Protein AF-A0A402CWJ5-F1 (afdb_monomer_lite)

Foldseek 3Di:
DLVLLLQLQQLLVVLCVVFVCCLPPQLLVLLQVLCQCCALQVPPPDDRDQDSPTPDSVSSVSNSVSSVSSSVVLNVVCVVVVQDHNVSSLVVVVVSQVPRAHPVGRGSCSRHNRNVPVVVVVVCVVVVVVVVVVVVLVVVVVVLVVVVVVCVVVVPDPVSVVVSVVVVVVSVD

Sequence (173 aa):
MKAAILKLVGTLDAIALDHPEVWDSAVREQIYLALERGYADADETYVLPKHFAMFSRKADARVREAVCAFIQTALAAAEAAGLEGSAARCRALDEAGEGVVSRRGLRFVDCVGCLRTTEVRRQGAEEGERSAQERSLRDAAVAVDQVRLLATRRRLGQRAFDLLDELDGLLQS

Organism: NCBI:txid2219043

Radius of gyration: 26.25 Å; chains: 1; bounding box: 54×62×56 Å

Structure (mmCIF, N/CA/C/O backbone):
data_AF-A0A402CWJ5-F1
#
_entry.id   AF-A0A402CWJ5-F1
#
loop_
_atom_site.group_PDB
_atom_site.id
_atom_site.type_symbol
_atom_site.label_atom_id
_atom_site.label_alt_id
_atom_site.label_comp_id
_atom_site.label_asym_id
_atom_site.label_entity_id
_atom_site.label_seq_id
_atom_site.pdbx_PDB_ins_code
_atom_site.Cartn_x
_atom_site.Cartn_y
_atom_site.Cartn_z
_atom_site.occupancy
_atom_site.B_iso_or_equiv
_atom_site.auth_seq_id
_atom_site.auth_comp_id
_atom_site.auth_asym_id
_atom_site.auth_atom_id
_atom_site.pdbx_PDB_model_num
ATOM 1 N N . MET A 1 1 ? -0.650 -12.022 6.211 1.00 91.88 1 MET A N 1
ATOM 2 C CA . MET A 1 1 ? 0.026 -10.724 5.985 1.00 91.88 1 MET A CA 1
ATOM 3 C C . MET A 1 1 ? 1.479 -10.856 5.510 1.00 91.88 1 MET A C 1
ATOM 5 O O . MET A 1 1 ? 1.743 -10.545 4.358 1.00 91.88 1 MET A O 1
ATOM 9 N N . LYS A 1 2 ? 2.418 -11.382 6.317 1.00 93.12 2 LYS A N 1
ATOM 10 C CA . LYS A 1 2 ? 3.864 -11.442 5.984 1.00 93.12 2 LYS A CA 1
ATOM 11 C C . LYS A 1 2 ? 4.203 -12.014 4.595 1.00 93.12 2 LYS A C 1
ATOM 13 O O . LYS A 1 2 ? 5.036 -11.461 3.887 1.00 93.12 2 LYS A O 1
ATOM 18 N N . ALA A 1 3 ? 3.530 -13.087 4.172 1.00 93.25 3 ALA A N 1
ATOM 19 C CA . ALA A 1 3 ? 3.727 -13.673 2.842 1.00 93.25 3 ALA A CA 1
ATOM 20 C C . ALA A 1 3 ? 3.308 -12.730 1.693 1.00 93.25 3 ALA A C 1
ATOM 22 O O . ALA A 1 3 ? 3.980 -12.685 0.665 1.00 93.25 3 ALA A O 1
ATOM 23 N N . ALA A 1 4 ? 2.235 -11.952 1.876 1.00 95.00 4 ALA A N 1
ATOM 24 C CA . ALA A 1 4 ? 1.792 -10.956 0.900 1.00 95.00 4 ALA A CA 1
ATOM 25 C C . ALA A 1 4 ? 2.822 -9.827 0.773 1.00 95.00 4 ALA A C 1
ATOM 27 O O . ALA A 1 4 ? 3.190 -9.459 -0.340 1.00 95.00 4 ALA A O 1
ATOM 28 N N . ILE A 1 5 ? 3.358 -9.356 1.905 1.00 95.19 5 ILE A N 1
ATOM 29 C CA . ILE A 1 5 ? 4.432 -8.356 1.938 1.00 95.19 5 ILE A CA 1
ATOM 30 C C . ILE A 1 5 ? 5.675 -8.886 1.220 1.00 95.19 5 ILE A C 1
ATOM 32 O O . ILE A 1 5 ? 6.204 -8.224 0.334 1.00 95.19 5 ILE A O 1
ATOM 36 N N . LEU A 1 6 ? 6.113 -10.108 1.541 1.00 95.25 6 LEU A N 1
ATOM 37 C CA . LEU A 1 6 ? 7.272 -10.721 0.891 1.00 95.25 6 LEU A CA 1
ATOM 38 C C . LEU A 1 6 ? 7.086 -10.818 -0.631 1.00 95.25 6 LEU A C 1
ATOM 40 O O . LEU A 1 6 ? 8.023 -10.552 -1.384 1.00 95.25 6 LEU A O 1
ATOM 44 N N . LYS A 1 7 ? 5.875 -11.160 -1.090 1.00 96.19 7 LYS A N 1
ATOM 45 C CA . LYS A 1 7 ? 5.540 -11.199 -2.517 1.00 96.19 7 LYS A CA 1
ATOM 46 C C . LYS A 1 7 ? 5.593 -9.808 -3.151 1.00 96.19 7 LYS A C 1
ATOM 48 O O . LYS A 1 7 ? 6.165 -9.683 -4.232 1.00 96.19 7 LYS A O 1
ATOM 53 N N . LEU A 1 8 ? 5.045 -8.780 -2.498 1.00 96.69 8 LEU A N 1
ATOM 54 C CA . LEU A 1 8 ? 5.109 -7.396 -2.979 1.00 96.69 8 LEU A CA 1
ATOM 55 C C . LEU A 1 8 ? 6.563 -6.938 -3.123 1.00 96.69 8 LEU A C 1
ATOM 57 O O . LEU A 1 8 ? 6.982 -6.582 -4.221 1.00 96.69 8 LEU A O 1
ATOM 61 N N . VAL A 1 9 ? 7.344 -7.018 -2.043 1.00 95.75 9 VAL A N 1
ATOM 62 C CA . VAL A 1 9 ? 8.746 -6.571 -2.022 1.00 95.75 9 VAL A CA 1
ATOM 63 C C . VAL A 1 9 ? 9.571 -7.347 -3.050 1.00 95.75 9 VAL A C 1
ATOM 65 O O . VAL A 1 9 ? 10.316 -6.747 -3.816 1.00 95.75 9 VAL A O 1
ATOM 68 N N . GLY A 1 10 ? 9.394 -8.669 -3.142 1.00 96.12 10 GLY A N 1
ATOM 69 C CA . GLY A 1 10 ? 10.069 -9.484 -4.155 1.00 96.12 10 GLY A CA 1
ATOM 70 C C . GLY A 1 10 ? 9.681 -9.124 -5.594 1.00 96.12 10 GLY A C 1
ATOM 71 O O . GLY A 1 10 ? 10.523 -9.187 -6.486 1.00 96.12 10 GLY A O 1
ATOM 72 N N . THR A 1 11 ? 8.432 -8.716 -5.829 1.00 96.88 11 THR A N 1
ATOM 73 C CA . THR A 1 11 ? 7.967 -8.296 -7.161 1.00 96.88 11 THR A CA 1
ATOM 74 C C . THR A 1 11 ? 8.532 -6.929 -7.539 1.00 96.88 11 THR A C 1
ATOM 76 O O . THR A 1 11 ? 9.009 -6.766 -8.659 1.00 96.88 11 THR A O 1
ATOM 79 N N . LEU A 1 12 ? 8.541 -5.965 -6.613 1.00 96.38 12 LEU A N 1
ATOM 80 C CA . LEU A 1 12 ? 9.137 -4.646 -6.844 1.00 96.38 12 LEU A CA 1
ATOM 81 C C . LEU A 1 12 ? 10.657 -4.747 -7.062 1.00 96.38 12 LEU A C 1
ATOM 83 O O . LEU A 1 12 ? 11.191 -4.139 -7.984 1.00 96.38 12 LEU A O 1
ATOM 87 N N . ASP A 1 13 ? 11.341 -5.601 -6.298 1.00 94.94 13 ASP A N 1
ATOM 88 C CA . ASP A 1 13 ? 12.767 -5.909 -6.479 1.00 94.94 13 ASP A CA 1
ATOM 89 C C . ASP A 1 13 ? 13.078 -6.545 -7.847 1.00 94.94 13 ASP A C 1
ATOM 91 O O . ASP A 1 13 ? 14.107 -6.268 -8.468 1.00 94.94 13 ASP A O 1
ATOM 95 N N . ALA A 1 14 ? 12.161 -7.361 -8.372 1.00 95.88 14 ALA A N 1
ATOM 96 C CA . ALA A 1 14 ? 12.269 -7.892 -9.728 1.00 95.88 14 ALA A CA 1
ATOM 97 C C . ALA A 1 14 ? 11.986 -6.829 -10.804 1.00 95.88 14 ALA A C 1
ATOM 99 O O . ALA A 1 14 ? 12.598 -6.865 -11.867 1.00 95.88 14 ALA A O 1
ATOM 100 N N . ILE A 1 15 ? 11.080 -5.877 -10.554 1.00 96.00 15 ILE A N 1
ATOM 101 C CA . ILE A 1 15 ? 10.840 -4.735 -11.454 1.00 96.00 15 ILE A CA 1
ATOM 102 C C . ILE A 1 15 ? 12.090 -3.852 -11.533 1.00 96.00 15 ILE A C 1
ATOM 104 O O . ILE A 1 15 ? 12.476 -3.456 -12.631 1.00 96.00 15 ILE A O 1
ATOM 108 N N . ALA A 1 16 ? 12.771 -3.639 -10.405 1.00 95.38 16 ALA A N 1
ATOM 109 C CA . ALA A 1 16 ? 13.982 -2.827 -10.313 1.00 95.38 16 ALA A CA 1
ATOM 110 C C . ALA A 1 16 ? 15.166 -3.328 -11.156 1.00 95.38 16 ALA A C 1
ATOM 112 O O . ALA A 1 16 ? 16.102 -2.569 -11.391 1.00 95.38 16 ALA A O 1
ATOM 113 N N . LEU A 1 17 ? 15.152 -4.592 -11.605 1.00 95.50 17 LEU A N 1
ATOM 114 C CA . LEU A 1 17 ? 16.162 -5.116 -12.533 1.00 95.50 17 LEU A CA 1
ATOM 115 C C . LEU A 1 17 ? 16.146 -4.384 -13.875 1.00 95.50 17 LEU A C 1
ATOM 117 O O . LEU A 1 17 ? 17.205 -4.097 -14.424 1.00 95.50 17 LEU A O 1
ATOM 121 N N . ASP A 1 18 ? 14.947 -4.089 -14.374 1.00 97.31 18 ASP A N 1
ATOM 122 C CA . ASP A 1 18 ? 14.747 -3.435 -15.668 1.00 97.31 18 ASP A CA 1
ATOM 123 C C . ASP A 1 18 ? 14.412 -1.944 -15.507 1.00 97.31 18 ASP A C 1
ATOM 125 O O . ASP A 1 18 ? 14.593 -1.163 -16.439 1.00 97.31 18 ASP A O 1
ATOM 129 N N .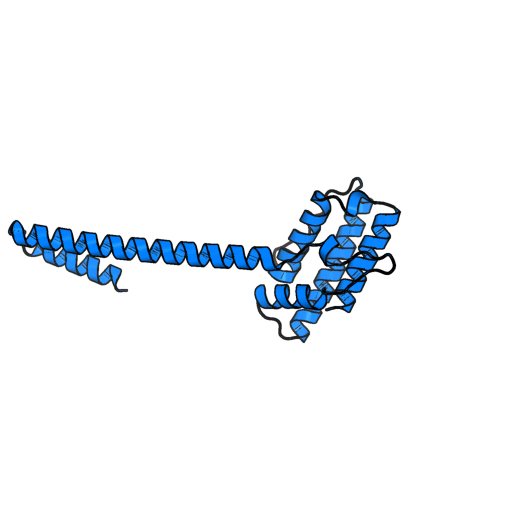 HIS A 1 19 ? 13.884 -1.568 -14.338 1.00 96.62 19 HIS A N 1
ATOM 130 C CA . HIS A 1 19 ? 13.301 -0.260 -14.046 1.00 96.62 19 HIS A CA 1
ATOM 131 C C . HIS A 1 19 ? 13.741 0.244 -12.658 1.00 96.62 19 HIS A C 1
ATOM 133 O O . HIS A 1 19 ? 12.951 0.193 -11.707 1.00 96.62 19 HIS A O 1
ATOM 139 N N . PRO A 1 20 ? 15.005 0.679 -12.493 1.00 94.75 20 PRO A N 1
ATOM 140 C CA . PRO A 1 20 ? 15.536 1.120 -11.201 1.00 94.75 20 PRO A CA 1
ATOM 141 C C . PRO A 1 20 ? 14.815 2.351 -10.633 1.00 94.75 20 PRO A C 1
ATOM 143 O O . PRO A 1 20 ? 14.828 2.542 -9.417 1.00 94.75 20 PRO A O 1
ATOM 146 N N . GLU A 1 21 ? 14.136 3.135 -11.478 1.00 94.38 21 GLU A N 1
ATOM 147 C CA . GLU A 1 21 ? 13.314 4.284 -11.083 1.00 94.38 21 GLU A CA 1
ATOM 148 C C . GLU A 1 21 ? 12.150 3.905 -10.156 1.00 94.38 21 GLU A C 1
ATOM 150 O O . GLU A 1 21 ? 11.565 4.773 -9.520 1.00 94.38 21 GLU A O 1
ATOM 155 N N . VAL A 1 22 ? 11.836 2.611 -9.997 1.00 94.88 22 VAL A N 1
ATOM 156 C CA . VAL A 1 22 ? 10.836 2.140 -9.022 1.00 94.88 22 VAL A CA 1
ATOM 157 C C . VAL A 1 22 ? 11.160 2.563 -7.578 1.00 94.88 22 VAL A C 1
ATOM 159 O O . VAL A 1 22 ? 10.274 2.594 -6.724 1.00 94.88 22 VAL A O 1
ATOM 162 N N . TRP A 1 23 ? 12.421 2.917 -7.304 1.00 92.62 23 TRP A N 1
ATOM 163 C CA . TRP A 1 23 ? 12.880 3.425 -6.009 1.00 92.62 23 TRP A CA 1
ATOM 164 C C . TRP A 1 23 ? 12.912 4.945 -5.894 1.00 92.62 23 TRP A C 1
ATOM 166 O O . TRP A 1 23 ? 13.260 5.457 -4.823 1.00 92.62 23 TRP A O 1
ATOM 176 N N . ASP A 1 24 ? 12.536 5.662 -6.948 1.00 94.00 24 ASP A N 1
ATOM 177 C CA . ASP A 1 24 ? 12.419 7.110 -6.899 1.00 94.00 24 ASP A CA 1
ATOM 178 C C . ASP A 1 24 ? 11.354 7.508 -5.875 1.00 94.00 24 ASP A C 1
ATOM 180 O O . ASP A 1 24 ? 10.346 6.825 -5.666 1.00 94.00 24 ASP A O 1
ATOM 184 N N . SER A 1 25 ? 11.576 8.645 -5.215 1.00 92.19 25 SER A N 1
ATOM 185 C CA . SER A 1 25 ? 10.684 9.136 -4.162 1.00 92.19 25 SER A CA 1
ATOM 186 C C . SER A 1 25 ? 9.241 9.273 -4.643 1.00 92.19 25 SER A C 1
ATOM 188 O O . SER A 1 25 ? 8.335 8.867 -3.922 1.00 92.19 25 SER A O 1
ATOM 190 N N . ALA A 1 26 ? 9.044 9.766 -5.869 1.00 94.31 26 ALA A N 1
ATOM 191 C CA . ALA A 1 26 ? 7.725 9.923 -6.472 1.00 94.31 26 ALA A CA 1
ATOM 192 C C . ALA A 1 26 ? 7.001 8.578 -6.644 1.00 94.31 26 ALA A C 1
ATOM 194 O O . ALA A 1 26 ? 5.811 8.483 -6.352 1.00 94.31 26 ALA A O 1
ATOM 195 N N . VAL A 1 27 ? 7.710 7.523 -7.061 1.00 94.69 27 VAL A N 1
ATOM 196 C CA . VAL A 1 27 ? 7.115 6.189 -7.218 1.00 94.69 27 VAL A CA 1
ATOM 197 C C . VAL A 1 27 ? 6.734 5.610 -5.862 1.00 94.69 27 VAL A C 1
ATOM 199 O O . VAL A 1 27 ? 5.608 5.143 -5.678 1.00 94.69 27 VAL A O 1
ATOM 202 N N . ARG A 1 28 ? 7.643 5.686 -4.883 1.00 94.19 28 ARG A N 1
ATOM 203 C CA . ARG A 1 28 ? 7.378 5.199 -3.521 1.00 94.19 28 ARG A CA 1
ATOM 204 C C . ARG A 1 28 ? 6.205 5.918 -2.864 1.00 94.19 28 ARG A C 1
ATOM 206 O O . ARG A 1 28 ? 5.403 5.271 -2.199 1.00 94.19 28 ARG A O 1
ATOM 213 N N . GLU A 1 29 ? 6.070 7.224 -3.080 1.00 92.00 29 GLU A N 1
ATOM 214 C CA . GLU A 1 29 ? 4.930 8.007 -2.598 1.00 92.00 29 GLU A CA 1
ATOM 215 C C . GLU A 1 29 ? 3.609 7.532 -3.222 1.00 92.00 29 GLU A C 1
ATOM 217 O O . GLU A 1 29 ? 2.623 7.350 -2.512 1.00 92.00 29 GLU A O 1
ATOM 222 N N . GLN A 1 30 ? 3.585 7.234 -4.526 1.00 95.25 30 GLN A N 1
ATOM 223 C CA . GLN A 1 30 ? 2.388 6.676 -5.168 1.00 95.25 30 GLN A CA 1
ATOM 224 C C . GLN A 1 30 ? 2.041 5.273 -4.648 1.00 95.25 30 GLN A C 1
ATOM 226 O O . GLN A 1 30 ? 0.865 4.967 -4.447 1.00 95.25 30 GLN A O 1
ATOM 231 N N . ILE A 1 31 ? 3.041 4.421 -4.388 1.00 95.44 31 ILE A N 1
ATOM 232 C CA . ILE A 1 31 ? 2.828 3.107 -3.756 1.00 95.44 31 ILE A CA 1
ATOM 233 C C . ILE A 1 31 ? 2.267 3.291 -2.341 1.00 95.44 31 ILE A C 1
ATOM 235 O O . ILE A 1 31 ? 1.275 2.648 -2.004 1.00 95.44 31 ILE A O 1
ATOM 239 N N . TYR A 1 32 ? 2.844 4.193 -1.544 1.00 93.56 32 TYR A N 1
ATOM 240 C CA . TYR A 1 32 ? 2.357 4.522 -0.204 1.00 93.56 32 TYR A CA 1
ATOM 241 C C . TYR A 1 32 ? 0.884 4.938 -0.222 1.00 93.56 32 TYR A C 1
ATOM 243 O O . TYR A 1 32 ? 0.073 4.313 0.456 1.00 93.56 32 TYR A O 1
ATOM 251 N N . LEU A 1 33 ? 0.517 5.915 -1.057 1.00 92.81 33 LEU A N 1
ATOM 252 C CA . LEU A 1 33 ? -0.863 6.400 -1.168 1.00 92.81 33 LEU A CA 1
ATOM 253 C C . LEU A 1 33 ? -1.830 5.299 -1.616 1.00 92.81 33 LEU A C 1
ATOM 255 O O . LEU A 1 33 ? -2.970 5.243 -1.155 1.00 92.81 33 LEU A O 1
ATOM 259 N N . ALA A 1 34 ? -1.383 4.405 -2.500 1.00 95.44 34 ALA A N 1
ATOM 260 C CA . ALA A 1 34 ? -2.186 3.268 -2.925 1.00 95.44 34 ALA A CA 1
ATOM 261 C C . ALA A 1 34 ? -2.420 2.259 -1.792 1.00 95.44 34 ALA A C 1
ATOM 263 O O . ALA A 1 34 ? -3.530 1.737 -1.678 1.00 95.44 34 ALA A O 1
ATOM 264 N N . LEU A 1 35 ? -1.419 1.996 -0.944 1.00 95.00 35 LEU A N 1
ATOM 265 C CA . LEU A 1 35 ? -1.592 1.133 0.227 1.00 95.00 35 LEU A CA 1
ATOM 266 C C . LEU A 1 35 ? -2.440 1.799 1.311 1.00 95.00 35 LEU A C 1
ATOM 268 O O . LEU A 1 35 ? -3.287 1.134 1.905 1.00 95.00 35 LEU A O 1
ATOM 272 N N . GLU A 1 36 ? -2.246 3.095 1.547 1.00 93.31 36 GLU A N 1
ATOM 273 C CA . GLU A 1 36 ? -3.041 3.855 2.507 1.00 93.31 36 GLU A CA 1
ATOM 274 C C . GLU A 1 36 ? -4.520 3.824 2.110 1.00 93.31 36 GLU A C 1
ATOM 276 O O . GLU A 1 36 ? -5.352 3.320 2.855 1.00 93.31 36 GLU A O 1
ATOM 281 N N . ARG A 1 37 ? -4.865 4.257 0.895 1.00 94.25 37 ARG A N 1
ATOM 282 C CA . ARG A 1 37 ? -6.273 4.332 0.481 1.00 94.25 37 ARG A CA 1
ATOM 283 C C . ARG A 1 37 ? -6.890 2.968 0.196 1.00 94.25 37 ARG A C 1
ATOM 285 O O . ARG A 1 37 ? -8.019 2.701 0.596 1.00 94.25 37 ARG A O 1
ATOM 292 N N . GLY A 1 38 ? -6.153 2.102 -0.497 1.00 95.00 38 GLY A N 1
ATOM 293 C CA . GLY A 1 38 ? -6.673 0.823 -0.971 1.00 95.00 38 GLY A CA 1
ATOM 294 C C . GLY A 1 38 ? -6.684 -0.285 0.077 1.00 95.00 38 GLY A C 1
ATOM 295 O O . GLY A 1 38 ? -7.488 -1.203 -0.041 1.00 95.00 38 GLY A O 1
ATOM 296 N N . TYR A 1 39 ? -5.819 -0.226 1.094 1.00 95.44 39 TYR A N 1
ATOM 297 C CA . TYR A 1 39 ? -5.751 -1.250 2.139 1.00 95.44 39 TYR A CA 1
ATOM 298 C C . TYR A 1 39 ? -6.003 -0.689 3.541 1.00 95.44 39 TYR A C 1
ATOM 300 O O . TYR A 1 39 ? -6.845 -1.236 4.252 1.00 95.44 39 TYR A O 1
ATOM 308 N N . ALA A 1 40 ? -5.303 0.372 3.957 1.00 93.19 40 ALA A N 1
ATOM 309 C CA . ALA A 1 40 ? -5.469 0.894 5.311 1.00 93.19 40 ALA A CA 1
ATOM 310 C C . ALA A 1 40 ? -6.867 1.484 5.499 1.00 93.19 40 ALA A C 1
ATOM 312 O O . ALA A 1 40 ? -7.644 0.956 6.284 1.00 93.19 40 ALA A O 1
ATOM 313 N N . ASP A 1 41 ? -7.257 2.474 4.706 1.00 93.06 41 ASP A N 1
ATOM 314 C CA . ASP A 1 41 ? -8.600 3.052 4.765 1.00 93.06 41 ASP A CA 1
ATOM 315 C C . ASP A 1 41 ? -9.650 2.095 4.172 1.00 93.06 41 ASP A C 1
ATOM 317 O O . ASP A 1 41 ? -10.794 2.100 4.621 1.00 93.06 41 ASP A O 1
ATOM 321 N N . ALA A 1 42 ? -9.237 1.197 3.266 1.00 92.44 42 ALA A N 1
ATOM 322 C CA . ALA A 1 42 ? -10.115 0.279 2.532 1.00 92.44 42 ALA A CA 1
ATOM 323 C C . ALA A 1 42 ? -11.284 1.024 1.855 1.00 92.44 42 ALA A C 1
ATOM 325 O O . ALA A 1 42 ? -12.433 0.592 1.900 1.00 92.44 42 ALA A O 1
ATOM 326 N N . ASP A 1 43 ? -10.972 2.170 1.244 1.00 92.00 43 ASP A N 1
ATOM 327 C CA . ASP A 1 43 ? -11.928 3.018 0.534 1.00 92.00 43 ASP A CA 1
ATOM 328 C C . ASP A 1 43 ? -12.471 2.272 -0.697 1.00 92.00 43 ASP A C 1
ATOM 330 O O . ASP A 1 43 ? -11.780 2.128 -1.705 1.00 92.00 43 ASP A O 1
ATOM 334 N N . GLU A 1 44 ? -13.719 1.801 -0.625 1.00 89.44 44 GLU A N 1
ATOM 335 C CA . GLU A 1 44 ? -14.381 1.051 -1.706 1.00 89.44 44 GLU A CA 1
ATOM 336 C C . GLU A 1 44 ? -14.525 1.865 -3.002 1.00 89.44 44 GLU A C 1
ATOM 338 O O . GLU A 1 44 ? -14.679 1.301 -4.088 1.00 89.44 44 GLU A O 1
ATOM 343 N N . THR A 1 45 ? -14.454 3.197 -2.909 1.00 94.06 45 THR A N 1
ATOM 344 C CA . THR A 1 45 ? -14.517 4.099 -4.065 1.00 94.06 45 THR A CA 1
ATOM 345 C C . THR A 1 45 ? -13.141 4.378 -4.667 1.00 94.06 45 THR A C 1
ATOM 347 O O . THR A 1 45 ? -13.038 4.954 -5.757 1.00 94.06 45 THR A O 1
ATOM 350 N N . TYR A 1 46 ? -12.066 3.967 -3.988 1.00 93.94 46 TYR A N 1
ATOM 351 C CA . TYR A 1 46 ? -10.709 4.203 -4.443 1.00 93.94 46 TYR A CA 1
ATOM 352 C C . TYR A 1 46 ? -10.354 3.318 -5.637 1.00 93.94 46 TYR A C 1
ATOM 354 O O . TYR A 1 46 ? -10.376 2.089 -5.593 1.00 93.94 46 TYR A O 1
ATOM 362 N N . VAL A 1 47 ? -9.929 3.971 -6.716 1.00 95.00 47 VAL A N 1
ATOM 363 C CA . VAL A 1 47 ? -9.397 3.310 -7.906 1.00 95.00 47 VAL A CA 1
ATOM 364 C C . VAL A 1 47 ? -7.893 3.534 -7.958 1.00 95.00 47 VAL A C 1
ATOM 366 O O . VAL A 1 47 ? -7.435 4.677 -7.999 1.00 95.00 47 VAL A O 1
ATOM 369 N N . LEU A 1 48 ? -7.120 2.443 -8.022 1.00 94.62 48 LEU A N 1
ATOM 370 C CA . LEU A 1 48 ? -5.664 2.530 -8.163 1.00 94.62 48 LEU A CA 1
ATOM 371 C C . LEU A 1 48 ? -5.280 3.370 -9.392 1.00 94.62 48 LEU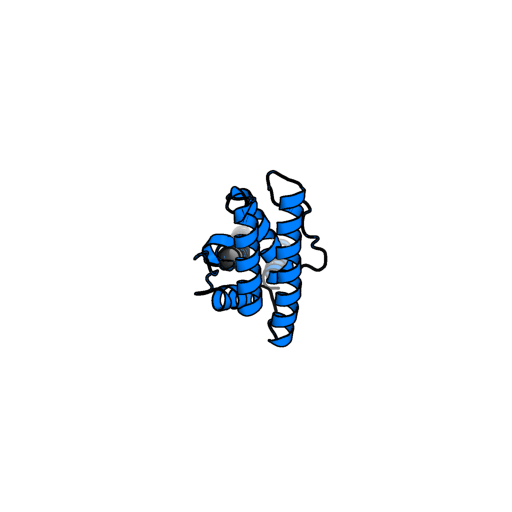 A C 1
ATOM 373 O O . LEU A 1 48 ? -5.795 3.108 -10.494 1.00 94.62 48 LEU A O 1
ATOM 377 N N . PRO A 1 49 ? -4.328 4.309 -9.249 1.00 92.69 49 PRO A N 1
ATOM 378 C CA . PRO A 1 49 ? -3.903 5.160 -10.344 1.00 92.69 49 PRO A CA 1
ATOM 379 C C . PRO A 1 49 ? -3.291 4.326 -11.470 1.00 92.69 49 PRO A C 1
ATOM 381 O O . PRO A 1 49 ? -2.703 3.264 -11.261 1.00 92.69 49 PRO A O 1
ATOM 384 N N . LYS A 1 50 ? -3.433 4.818 -12.703 1.00 93.94 50 LYS A N 1
ATOM 385 C CA . LYS A 1 50 ? -2.775 4.221 -13.878 1.00 93.94 50 LYS A CA 1
ATOM 386 C C . LYS A 1 50 ? -1.285 4.560 -13.948 1.00 93.94 50 LYS A C 1
ATOM 388 O O . LYS A 1 50 ? -0.561 3.872 -14.658 1.00 93.94 50 LYS A O 1
ATOM 393 N N . HIS A 1 51 ? -0.870 5.608 -13.240 1.00 95.00 51 HIS A N 1
ATOM 394 C CA . HIS A 1 51 ? 0.480 6.150 -13.246 1.00 95.00 51 HIS A CA 1
ATOM 395 C C . HIS A 1 51 ? 1.043 6.151 -11.830 1.00 95.00 51 HIS A C 1
ATOM 397 O O . HIS A 1 51 ? 0.434 6.712 -10.926 1.00 95.00 51 HIS A O 1
ATOM 403 N N . PHE A 1 52 ? 2.209 5.540 -11.676 1.00 96.50 52 PHE A N 1
ATOM 404 C CA . PHE A 1 52 ? 3.009 5.481 -10.459 1.00 96.50 52 PHE A CA 1
ATOM 405 C C . PHE A 1 52 ? 4.301 6.289 -10.624 1.00 96.50 52 PHE A C 1
ATOM 407 O O . PHE A 1 52 ? 5.260 6.039 -9.918 1.00 96.50 52 PHE A O 1
ATOM 414 N N . ALA A 1 53 ? 4.335 7.252 -11.554 1.00 95.88 53 ALA A N 1
ATOM 415 C CA . ALA A 1 53 ? 5.514 8.058 -11.887 1.00 95.88 53 ALA A CA 1
ATOM 416 C C . ALA A 1 53 ? 6.708 7.261 -12.456 1.00 95.88 53 ALA A C 1
ATOM 418 O O . ALA A 1 53 ? 7.836 7.748 -12.435 1.00 95.88 53 ALA A O 1
ATOM 419 N N . MET A 1 54 ? 6.471 6.070 -13.017 1.00 97.12 54 MET A N 1
ATOM 420 C CA . MET A 1 54 ? 7.512 5.326 -13.728 1.00 97.12 54 MET A CA 1
ATOM 421 C C . MET A 1 54 ? 7.841 5.981 -15.078 1.00 97.12 54 MET A C 1
ATOM 423 O O . MET A 1 54 ? 6.986 6.603 -15.713 1.00 97.12 54 MET A O 1
ATOM 427 N N . PHE A 1 55 ? 9.053 5.763 -15.597 1.00 96.88 55 PHE A N 1
ATOM 428 C CA . PHE A 1 55 ? 9.472 6.330 -16.890 1.00 96.88 55 PHE A CA 1
ATOM 429 C C . PHE A 1 55 ? 8.788 5.687 -18.101 1.00 96.88 55 PHE A C 1
ATOM 431 O O . PHE A 1 55 ? 8.877 6.196 -19.219 1.00 96.88 55 PHE A O 1
ATOM 438 N N . SER A 1 56 ? 8.086 4.566 -17.910 1.00 96.56 56 SER A N 1
ATOM 439 C CA . SER A 1 56 ? 7.340 3.912 -18.979 1.00 96.56 56 SER A CA 1
ATOM 440 C C . SER A 1 56 ? 5.984 3.392 -18.516 1.00 96.56 56 SER A C 1
ATOM 442 O O . SER A 1 56 ? 5.825 2.884 -17.407 1.00 96.56 56 SER A O 1
ATOM 444 N N . ARG A 1 57 ? 5.011 3.403 -19.437 1.00 96.94 57 ARG A N 1
ATOM 445 C CA . ARG A 1 57 ? 3.669 2.838 -19.208 1.00 96.94 57 ARG A CA 1
ATOM 446 C C . ARG A 1 57 ? 3.703 1.348 -18.856 1.00 96.94 57 ARG A C 1
ATOM 448 O O . ARG A 1 57 ? 2.853 0.867 -18.117 1.00 96.94 57 ARG A O 1
ATOM 455 N N . LYS A 1 58 ? 4.673 0.607 -19.404 1.00 97.06 58 LYS A N 1
ATOM 456 C CA . LYS A 1 58 ? 4.862 -0.818 -19.104 1.00 97.06 58 LYS A CA 1
ATOM 457 C C . LYS A 1 58 ? 5.306 -1.011 -17.654 1.00 97.06 58 LYS A C 1
ATOM 459 O O . LYS A 1 58 ? 4.798 -1.904 -16.984 1.00 97.06 58 LYS A O 1
ATOM 464 N N . ALA A 1 59 ? 6.228 -0.180 -17.177 1.00 97.06 59 ALA A N 1
ATOM 465 C CA . ALA A 1 59 ? 6.689 -0.219 -15.798 1.00 97.06 59 ALA A CA 1
ATOM 466 C C . ALA A 1 59 ? 5.581 0.205 -14.820 1.00 97.06 59 ALA A C 1
ATOM 468 O O . ALA A 1 59 ? 5.334 -0.516 -13.856 1.00 97.06 59 ALA A O 1
ATOM 469 N N . ASP A 1 60 ? 4.833 1.273 -15.131 1.00 98.19 60 ASP A N 1
ATOM 470 C CA . ASP A 1 60 ? 3.632 1.681 -14.381 1.00 98.19 60 ASP A CA 1
ATOM 471 C C . ASP A 1 60 ? 2.643 0.517 -14.226 1.00 98.19 60 ASP A C 1
ATOM 473 O O . ASP A 1 60 ? 2.170 0.228 -13.128 1.00 98.19 60 ASP A O 1
ATOM 477 N N . ALA A 1 61 ? 2.352 -0.192 -15.323 1.00 97.94 61 ALA A N 1
ATOM 478 C CA . ALA A 1 61 ? 1.436 -1.327 -15.303 1.00 97.94 61 ALA A CA 1
ATOM 479 C C . ALA A 1 61 ? 1.934 -2.465 -14.395 1.00 97.94 61 ALA A C 1
ATOM 481 O O . ALA A 1 61 ? 1.134 -3.018 -13.642 1.00 97.94 61 ALA A O 1
ATOM 482 N N . ARG A 1 62 ? 3.240 -2.775 -14.420 1.00 98.25 62 ARG A N 1
ATOM 483 C CA . ARG A 1 62 ? 3.851 -3.801 -13.552 1.00 98.25 62 ARG A CA 1
ATOM 484 C C . ARG A 1 62 ? 3.761 -3.419 -12.073 1.00 98.25 62 ARG A C 1
ATOM 486 O O . ARG A 1 62 ? 3.406 -4.261 -11.252 1.00 98.25 62 ARG A O 1
ATOM 493 N N . VAL A 1 63 ? 4.056 -2.161 -11.731 1.00 97.75 63 VAL A N 1
ATOM 494 C CA . VAL A 1 63 ? 3.939 -1.660 -10.349 1.00 97.75 63 VAL A CA 1
ATOM 495 C C . VAL A 1 63 ? 2.482 -1.708 -9.896 1.00 97.75 63 VAL A C 1
ATOM 497 O O . VAL A 1 63 ? 2.180 -2.279 -8.850 1.00 97.75 63 VAL A O 1
ATOM 500 N N . ARG A 1 64 ? 1.559 -1.197 -10.717 1.00 98.06 64 ARG A N 1
ATOM 501 C CA . ARG A 1 64 ? 0.120 -1.217 -10.435 1.00 98.06 64 ARG A CA 1
ATOM 502 C C . ARG A 1 64 ? -0.405 -2.632 -10.201 1.00 98.06 64 ARG A C 1
ATOM 504 O O . ARG A 1 64 ? -1.187 -2.840 -9.279 1.00 98.06 64 ARG A O 1
ATOM 511 N N . GLU A 1 65 ? -0.005 -3.595 -11.027 1.00 98.31 65 GLU A N 1
ATOM 512 C CA . GLU A 1 65 ? -0.392 -5.001 -10.873 1.00 98.31 65 GLU A CA 1
ATOM 513 C C . GLU A 1 65 ? 0.116 -5.582 -9.548 1.00 98.31 65 GLU A C 1
ATOM 515 O O . GLU A 1 65 ? -0.661 -6.192 -8.810 1.00 98.31 65 GLU A O 1
ATOM 520 N N . ALA A 1 66 ? 1.384 -5.330 -9.204 1.00 97.81 66 ALA A N 1
ATOM 521 C CA . ALA A 1 66 ? 1.974 -5.783 -7.947 1.00 97.81 66 ALA A CA 1
ATOM 522 C C . ALA A 1 66 ? 1.241 -5.204 -6.724 1.00 97.81 66 ALA A C 1
ATOM 524 O O . ALA A 1 66 ? 0.899 -5.944 -5.798 1.00 97.81 66 ALA A O 1
ATOM 525 N N . VAL A 1 67 ? 0.957 -3.898 -6.742 1.00 97.69 67 VAL A N 1
ATOM 526 C CA . VAL A 1 67 ? 0.236 -3.196 -5.671 1.00 97.69 67 VAL A CA 1
ATOM 527 C C . VAL A 1 67 ? -1.211 -3.689 -5.565 1.00 97.69 67 VAL A C 1
ATOM 529 O O . VAL A 1 67 ? -1.677 -3.978 -4.466 1.00 97.69 67 VAL A O 1
ATOM 532 N N . CYS A 1 68 ? -1.910 -3.867 -6.688 1.00 97.69 68 CYS A N 1
ATOM 533 C CA . CYS A 1 68 ? -3.283 -4.381 -6.712 1.00 97.69 68 CYS A CA 1
ATOM 534 C C . CYS A 1 68 ? -3.376 -5.794 -6.116 1.00 97.69 68 CYS A C 1
ATOM 536 O O . CYS A 1 68 ? -4.180 -6.046 -5.217 1.00 97.69 68 CYS A O 1
ATOM 538 N N . ALA A 1 69 ? -2.506 -6.704 -6.567 1.00 97.62 69 ALA A N 1
ATOM 539 C CA . ALA A 1 69 ? -2.469 -8.076 -6.071 1.00 97.62 69 ALA A CA 1
ATOM 540 C C . ALA A 1 69 ? -2.144 -8.133 -4.570 1.00 97.62 69 ALA A C 1
ATOM 542 O O . ALA A 1 69 ? -2.695 -8.962 -3.837 1.00 97.62 69 ALA A O 1
ATOM 543 N N . PHE A 1 70 ? -1.258 -7.245 -4.107 1.00 97.44 70 PHE A N 1
ATOM 544 C CA . PHE A 1 70 ? -0.971 -7.094 -2.690 1.00 97.44 70 PHE A CA 1
ATOM 545 C C . PHE A 1 70 ? -2.213 -6.652 -1.910 1.00 97.44 70 PHE A C 1
ATOM 547 O O . PHE A 1 70 ? -2.581 -7.350 -0.970 1.00 97.44 70 PHE A O 1
ATOM 554 N N . ILE A 1 71 ? -2.874 -5.560 -2.314 1.00 96.88 71 ILE A N 1
ATOM 555 C CA . ILE A 1 71 ? -4.050 -5.009 -1.619 1.00 96.88 71 ILE A CA 1
ATOM 556 C C . ILE A 1 71 ? -5.144 -6.069 -1.476 1.00 96.88 71 ILE A C 1
ATOM 558 O O . ILE A 1 71 ? -5.625 -6.296 -0.371 1.00 96.88 71 ILE A O 1
ATOM 562 N N . GLN A 1 72 ? -5.472 -6.791 -2.551 1.00 96.31 72 GLN A N 1
ATOM 563 C CA . GLN A 1 72 ? -6.482 -7.856 -2.512 1.00 96.31 72 GLN A CA 1
ATOM 564 C C . GLN A 1 72 ? -6.122 -8.962 -1.510 1.00 96.31 72 GLN A C 1
ATOM 566 O O . GLN A 1 72 ? -6.949 -9.380 -0.701 1.00 96.31 72 GLN A O 1
ATOM 571 N N . THR A 1 73 ? -4.866 -9.417 -1.529 1.00 97.06 73 THR A N 1
ATOM 572 C CA . THR A 1 73 ? -4.391 -10.464 -0.611 1.00 97.06 73 THR A CA 1
ATOM 573 C C . THR A 1 73 ? -4.344 -9.963 0.837 1.00 97.06 73 THR A C 1
ATOM 575 O O . THR A 1 73 ? -4.631 -10.713 1.770 1.00 97.06 73 THR A O 1
ATOM 578 N N . ALA A 1 74 ? -3.952 -8.705 1.036 1.00 95.88 74 ALA A N 1
ATOM 579 C CA . ALA A 1 74 ? -3.827 -8.081 2.343 1.00 95.88 74 ALA A CA 1
ATOM 580 C C . ALA A 1 74 ? -5.199 -7.831 2.978 1.00 95.88 74 ALA A C 1
ATOM 582 O O . ALA A 1 74 ? -5.361 -8.145 4.154 1.00 95.88 74 ALA A O 1
ATOM 583 N N . LEU A 1 75 ? -6.187 -7.362 2.208 1.00 95.94 75 LEU A N 1
ATOM 584 C CA . LEU A 1 75 ? -7.571 -7.195 2.662 1.00 95.94 75 LEU A CA 1
ATOM 585 C C . LEU A 1 75 ? -8.185 -8.530 3.089 1.00 95.94 75 LEU A C 1
ATOM 587 O O . LEU A 1 75 ? -8.671 -8.631 4.209 1.00 95.94 75 LEU A O 1
ATOM 591 N N . ALA A 1 76 ? -8.057 -9.581 2.272 1.00 95.94 76 ALA A N 1
ATOM 592 C CA . ALA A 1 76 ? -8.542 -10.913 2.643 1.00 95.94 76 ALA A CA 1
ATOM 593 C C . ALA A 1 76 ? -7.865 -11.443 3.923 1.00 95.94 76 ALA A C 1
ATOM 595 O O . ALA A 1 76 ? -8.501 -12.062 4.774 1.00 95.94 76 ALA A O 1
ATOM 596 N N . ALA A 1 77 ? -6.563 -11.183 4.093 1.00 95.75 77 ALA A N 1
ATOM 597 C CA . ALA A 1 77 ? -5.847 -11.556 5.309 1.00 95.75 77 ALA A CA 1
ATOM 598 C C . ALA A 1 77 ? -6.270 -10.726 6.534 1.00 95.75 77 ALA A C 1
ATOM 600 O O . ALA A 1 77 ? -6.228 -11.246 7.646 1.00 95.75 77 ALA A O 1
ATOM 601 N N . ALA A 1 78 ? -6.629 -9.456 6.341 1.00 95.06 78 ALA A N 1
ATOM 602 C CA . ALA A 1 78 ? -7.117 -8.577 7.396 1.00 95.06 78 ALA A CA 1
ATOM 603 C C . ALA A 1 78 ? -8.522 -8.985 7.853 1.00 95.06 78 ALA A C 1
ATOM 605 O O . ALA A 1 78 ? -8.753 -9.097 9.054 1.00 95.06 78 ALA A O 1
ATOM 606 N N . GLU A 1 79 ? -9.412 -9.296 6.911 1.00 95.81 79 GLU A N 1
ATOM 607 C CA . GLU A 1 79 ? -10.752 -9.823 7.181 1.00 95.81 79 GLU A CA 1
ATOM 608 C C . GLU A 1 79 ? -10.682 -11.144 7.958 1.00 95.81 79 GLU A C 1
ATOM 610 O O . GLU A 1 79 ? -11.277 -11.270 9.025 1.00 95.81 79 GLU A O 1
ATOM 615 N N . ALA A 1 80 ? -9.863 -12.098 7.498 1.00 96.00 80 ALA A N 1
ATOM 616 C CA . ALA A 1 80 ? -9.671 -13.377 8.185 1.00 96.00 80 ALA A CA 1
ATOM 617 C C . ALA A 1 80 ? -9.093 -13.236 9.607 1.00 96.00 80 ALA A C 1
ATOM 619 O O . ALA A 1 80 ? -9.258 -14.133 10.432 1.00 96.00 80 ALA A O 1
ATOM 620 N N . ALA A 1 81 ? -8.398 -12.132 9.890 1.00 94.81 81 ALA A N 1
ATOM 621 C CA . ALA A 1 81 ? -7.840 -11.814 11.200 1.00 94.81 81 ALA A CA 1
ATOM 622 C C . ALA A 1 81 ? -8.746 -10.897 12.047 1.00 94.81 81 ALA A C 1
ATOM 624 O O . ALA A 1 81 ? -8.356 -10.545 13.159 1.00 94.81 81 ALA A O 1
ATOM 625 N N . GLY A 1 82 ? -9.925 -10.506 11.546 1.00 96.12 82 GLY A N 1
ATOM 626 C CA . GLY A 1 82 ? -10.850 -9.609 12.246 1.00 96.12 82 GLY A CA 1
ATOM 627 C C . GLY A 1 82 ? -10.297 -8.195 12.455 1.00 96.12 82 GLY A C 1
ATOM 628 O O . GLY A 1 82 ? -10.578 -7.570 13.474 1.00 96.12 82 GLY A O 1
ATOM 629 N N . LEU A 1 83 ? -9.457 -7.700 11.540 1.00 94.12 83 LEU A N 1
ATOM 630 C CA . LEU A 1 83 ? -8.865 -6.365 11.652 1.00 94.12 83 LEU A CA 1
ATOM 631 C C . LEU A 1 83 ? -9.847 -5.288 11.182 1.00 94.12 83 LEU A C 1
ATOM 633 O O . LEU A 1 83 ? -10.006 -5.038 9.983 1.00 94.12 83 LEU A O 1
ATOM 637 N N . GLU A 1 84 ? -10.461 -4.614 12.147 1.00 91.19 84 GLU A N 1
ATOM 638 C CA . GLU A 1 84 ? -11.417 -3.537 11.905 1.00 91.19 84 GLU A CA 1
ATOM 639 C C . GLU A 1 84 ? -10.757 -2.153 11.974 1.00 91.19 84 GLU A C 1
ATOM 641 O O . GLU A 1 84 ? -10.005 -1.832 12.895 1.00 91.19 84 GLU A O 1
ATOM 646 N N . GLY A 1 85 ? -11.071 -1.309 10.990 1.00 89.88 85 GLY A N 1
ATOM 647 C CA . GLY A 1 85 ? -10.586 0.068 10.915 1.00 89.88 85 GLY A CA 1
ATOM 648 C C . GLY A 1 85 ? -9.158 0.233 10.381 1.00 89.88 85 GLY A C 1
ATOM 649 O O . GLY A 1 85 ? -8.359 -0.705 10.309 1.00 89.88 85 GLY A O 1
ATOM 650 N N . SER A 1 86 ? -8.850 1.474 9.994 1.00 92.00 86 SER A N 1
ATOM 651 C CA . SER A 1 86 ? -7.566 1.840 9.380 1.00 92.00 86 SER A CA 1
ATOM 652 C C . SER A 1 86 ? -6.382 1.590 10.319 1.00 92.00 86 SER A C 1
ATOM 654 O O . SER A 1 86 ? -5.406 0.951 9.925 1.00 92.00 86 SER A O 1
ATOM 656 N N . ALA A 1 87 ? -6.532 1.922 11.604 1.00 88.62 87 ALA A N 1
ATOM 657 C CA . ALA A 1 87 ? -5.502 1.726 12.625 1.00 88.62 87 ALA A CA 1
ATOM 658 C C . ALA A 1 87 ? -5.042 0.286 12.798 1.00 88.62 87 ALA A C 1
ATOM 660 O O . ALA A 1 87 ? -3.840 -0.002 12.800 1.00 88.62 87 ALA A O 1
ATOM 661 N N . ALA A 1 88 ? -5.993 -0.641 12.915 1.00 91.88 88 ALA A N 1
ATOM 662 C CA . ALA A 1 88 ? -5.674 -2.052 13.074 1.00 91.88 88 ALA A CA 1
ATOM 663 C C . ALA A 1 88 ? -4.929 -2.581 11.841 1.00 91.88 88 ALA A C 1
ATOM 665 O O . ALA A 1 88 ? -3.934 -3.297 11.973 1.00 91.88 88 ALA A O 1
ATOM 666 N N . ARG A 1 89 ? -5.361 -2.178 10.639 1.00 94.44 89 ARG A N 1
ATOM 667 C CA . ARG A 1 89 ? -4.741 -2.587 9.374 1.00 94.44 89 ARG A CA 1
ATOM 668 C C . ARG A 1 89 ? -3.346 -1.995 9.178 1.00 94.44 89 ARG A C 1
ATOM 670 O O . ARG A 1 89 ? -2.450 -2.747 8.785 1.00 94.44 89 ARG A O 1
ATOM 677 N N . CYS A 1 90 ? -3.140 -0.712 9.487 1.00 92.19 90 CYS A N 1
ATOM 678 C CA . CYS A 1 90 ? -1.832 -0.044 9.469 1.00 92.19 90 CYS A CA 1
ATOM 679 C C . CYS A 1 90 ? -0.846 -0.717 10.421 1.00 92.19 90 CYS A C 1
ATOM 681 O O . CYS A 1 90 ? 0.243 -1.119 10.010 1.00 92.19 90 CYS A O 1
ATOM 683 N N . ARG A 1 91 ? -1.248 -0.900 11.684 1.00 91.38 91 ARG A N 1
ATOM 684 C CA . ARG A 1 91 ? -0.412 -1.554 12.694 1.00 91.38 91 ARG A CA 1
ATOM 685 C C . ARG A 1 91 ? -0.029 -2.968 12.264 1.00 91.38 91 ARG A C 1
ATOM 687 O O . ARG A 1 91 ? 1.156 -3.294 12.263 1.00 91.38 91 ARG A O 1
ATOM 694 N N . ALA A 1 92 ? -1.005 -3.773 11.846 1.00 92.56 92 ALA A N 1
ATOM 695 C CA . ALA A 1 92 ? -0.759 -5.141 11.405 1.00 92.56 92 ALA A CA 1
ATOM 696 C C . ALA A 1 92 ? 0.159 -5.209 10.176 1.00 92.56 92 ALA A C 1
ATOM 698 O O . ALA A 1 92 ? 0.947 -6.147 10.050 1.00 92.56 92 ALA A O 1
ATOM 699 N N . LEU A 1 93 ? 0.070 -4.231 9.268 1.00 92.94 93 LEU A N 1
ATOM 700 C CA . LEU A 1 93 ? 0.962 -4.152 8.117 1.00 92.94 93 LEU A CA 1
ATOM 701 C C . LEU A 1 93 ? 2.400 -3.856 8.539 1.00 92.94 93 LEU A C 1
ATOM 703 O O . LEU A 1 93 ? 3.306 -4.570 8.114 1.00 92.94 93 LEU A O 1
ATOM 707 N N . ASP A 1 94 ? 2.603 -2.841 9.377 1.00 90.25 94 ASP A N 1
ATOM 708 C CA . ASP A 1 94 ? 3.939 -2.455 9.824 1.00 90.25 94 ASP A CA 1
ATOM 709 C C . ASP A 1 94 ? 4.593 -3.567 10.660 1.00 90.25 94 ASP A C 1
ATOM 711 O O . ASP A 1 94 ? 5.754 -3.901 10.435 1.00 90.25 94 ASP A O 1
ATOM 715 N N . GLU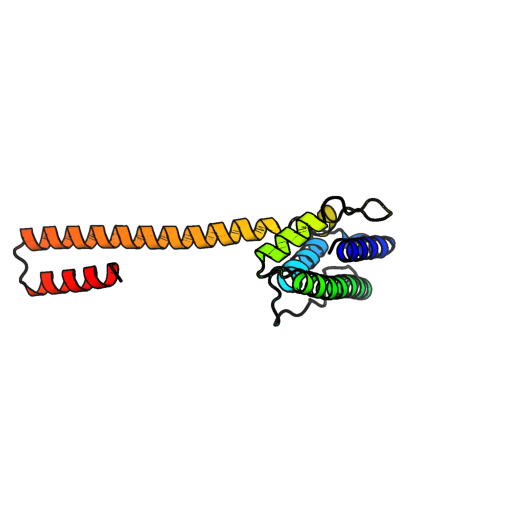 A 1 95 ? 3.849 -4.181 11.587 1.00 91.56 95 GLU A N 1
ATOM 716 C CA . GLU A 1 95 ? 4.329 -5.312 12.396 1.00 91.56 95 GLU A CA 1
ATOM 717 C C . GLU A 1 95 ? 4.679 -6.522 11.522 1.00 91.56 95 GLU A C 1
ATOM 719 O O . GLU A 1 95 ? 5.732 -7.138 11.680 1.00 91.56 95 GLU A O 1
ATOM 724 N N . ALA A 1 96 ? 3.827 -6.863 10.550 1.00 92.00 96 ALA A N 1
ATOM 725 C CA . ALA A 1 96 ? 4.107 -7.973 9.644 1.00 92.00 96 ALA A CA 1
ATOM 726 C C . ALA A 1 96 ? 5.246 -7.672 8.659 1.00 92.00 96 ALA A C 1
ATOM 728 O O . ALA A 1 96 ? 5.857 -8.611 8.137 1.00 92.00 96 ALA A O 1
ATOM 729 N N . GLY A 1 97 ? 5.482 -6.392 8.362 1.00 90.62 97 GLY A N 1
ATOM 730 C CA . GLY A 1 97 ? 6.536 -5.905 7.480 1.00 90.62 97 GLY A CA 1
ATOM 731 C C . GLY A 1 97 ? 7.902 -5.814 8.152 1.00 90.62 97 GLY A C 1
ATOM 732 O O . GLY A 1 97 ? 8.924 -5.800 7.459 1.00 90.62 97 GLY A O 1
ATOM 733 N N . GLU A 1 98 ? 7.944 -5.809 9.483 1.00 89.19 98 GLU A N 1
ATOM 734 C CA . GLU A 1 98 ? 9.187 -5.786 10.240 1.00 89.19 98 GLU A CA 1
ATOM 735 C C . GLU A 1 98 ? 10.052 -7.018 9.922 1.00 89.19 98 GLU A C 1
ATOM 737 O O . GLU A 1 98 ? 9.616 -8.175 9.950 1.00 89.19 98 GLU A O 1
ATOM 742 N N . GLY A 1 99 ? 11.305 -6.761 9.538 1.00 86.94 99 GLY A N 1
ATOM 743 C CA . GLY A 1 99 ? 12.253 -7.802 9.141 1.00 86.94 99 GLY A CA 1
ATOM 744 C C . GLY A 1 99 ? 11.922 -8.518 7.824 1.00 86.94 99 GLY A C 1
ATOM 745 O O . GLY A 1 99 ? 12.571 -9.516 7.509 1.00 86.94 99 GLY A O 1
ATOM 746 N N . VAL A 1 100 ? 10.941 -8.053 7.037 1.00 92.38 100 VAL A N 1
ATOM 747 C CA . VAL A 1 100 ? 10.705 -8.590 5.690 1.00 92.38 100 VAL A CA 1
ATOM 748 C C . VAL A 1 100 ? 11.716 -7.999 4.718 1.00 92.38 100 VAL A C 1
ATOM 750 O O . VAL A 1 100 ? 11.760 -6.787 4.497 1.00 92.38 100 VAL A O 1
ATOM 753 N N . VAL A 1 101 ? 12.506 -8.888 4.120 1.00 92.31 101 VAL A N 1
ATOM 754 C CA . VAL A 1 101 ? 13.581 -8.557 3.186 1.00 92.31 101 VAL A CA 1
ATOM 755 C C . VAL A 1 101 ? 13.441 -9.425 1.936 1.00 92.31 101 VAL A C 1
ATOM 757 O O . VAL A 1 101 ? 13.174 -10.626 2.039 1.00 92.31 101 VAL A O 1
ATOM 760 N N . SER A 1 102 ? 13.599 -8.835 0.751 1.00 91.88 102 SER A N 1
ATOM 761 C CA . SER A 1 102 ? 13.666 -9.588 -0.502 1.00 91.88 102 SER A CA 1
ATOM 762 C C . SER A 1 102 ? 14.913 -10.474 -0.556 1.00 91.88 102 SER A C 1
ATOM 764 O O . SER A 1 102 ? 15.861 -10.317 0.214 1.00 91.88 102 SER A O 1
ATOM 766 N N . ARG A 1 103 ? 14.972 -11.357 -1.559 1.00 89.06 103 ARG A N 1
ATOM 767 C CA . ARG A 1 103 ? 16.179 -12.148 -1.850 1.00 89.06 103 ARG A CA 1
ATOM 768 C C . ARG A 1 103 ? 17.423 -11.294 -2.122 1.00 89.06 103 ARG A C 1
ATOM 770 O O . ARG A 1 103 ? 18.525 -11.799 -1.948 1.00 89.06 103 ARG A O 1
ATOM 777 N N . ARG A 1 104 ? 17.265 -10.041 -2.560 1.00 88.25 104 ARG A N 1
ATOM 778 C CA . ARG A 1 104 ? 18.373 -9.126 -2.881 1.00 88.25 104 ARG A CA 1
ATOM 779 C C . ARG A 1 104 ? 18.611 -8.064 -1.808 1.00 88.25 104 ARG A C 1
ATOM 781 O O . ARG A 1 104 ? 19.400 -7.155 -2.034 1.00 88.25 104 ARG A O 1
ATOM 788 N N . GLY A 1 105 ? 17.970 -8.184 -0.645 1.00 88.06 105 GLY A N 1
ATOM 789 C CA . GLY A 1 105 ? 18.235 -7.311 0.500 1.00 88.06 105 GLY A CA 1
ATOM 790 C C . GLY A 1 105 ? 17.314 -6.094 0.626 1.00 88.06 105 GLY A C 1
ATOM 791 O O . GLY A 1 105 ? 17.497 -5.304 1.547 1.00 88.06 105 GLY A O 1
ATOM 792 N N . LEU A 1 106 ? 16.316 -5.936 -0.248 1.00 87.50 106 LEU A N 1
ATOM 793 C CA . LEU A 1 106 ? 15.373 -4.823 -0.165 1.00 87.50 106 LEU A CA 1
ATOM 794 C C . LEU A 1 106 ? 14.408 -5.027 1.006 1.00 87.50 106 LEU A C 1
ATOM 796 O O . LEU A 1 106 ? 13.725 -6.050 1.062 1.00 87.50 106 LEU A O 1
ATOM 800 N N . ARG A 1 107 ? 14.314 -4.059 1.920 1.00 90.12 107 ARG A N 1
ATOM 801 C CA . ARG A 1 107 ? 13.396 -4.139 3.063 1.00 90.12 107 ARG A CA 1
ATOM 802 C C . ARG A 1 107 ? 12.058 -3.502 2.719 1.00 90.12 107 ARG A C 1
ATOM 804 O O . ARG A 1 107 ? 12.003 -2.499 2.011 1.00 90.12 107 ARG A O 1
ATOM 811 N N . PHE A 1 108 ? 10.980 -4.034 3.290 1.00 89.75 108 PHE A N 1
ATOM 812 C CA . PHE A 1 108 ? 9.641 -3.460 3.116 1.00 89.75 108 PHE A CA 1
ATOM 813 C C . PHE A 1 108 ? 9.581 -1.968 3.485 1.00 89.75 108 PHE A C 1
ATOM 815 O O . PHE A 1 108 ? 9.030 -1.165 2.734 1.00 89.75 108 PHE A O 1
ATOM 822 N N . VAL A 1 109 ? 10.235 -1.588 4.588 1.00 87.00 109 VAL A N 1
ATOM 823 C CA . VAL A 1 109 ? 10.262 -0.201 5.088 1.00 87.00 109 VAL A CA 1
ATOM 824 C C . VAL A 1 109 ? 10.900 0.768 4.088 1.00 87.00 109 VAL A C 1
ATOM 826 O O . VAL A 1 109 ? 10.520 1.932 4.036 1.00 87.00 109 VAL A O 1
ATOM 829 N N . ASP A 1 110 ? 11.842 0.289 3.270 1.00 85.62 110 ASP A N 1
ATOM 830 C CA . ASP A 1 110 ? 12.525 1.104 2.260 1.00 85.62 110 ASP A CA 1
ATOM 831 C C . ASP A 1 110 ? 11.662 1.279 0.997 1.00 85.62 110 ASP A C 1
ATOM 833 O O . ASP A 1 110 ? 11.876 2.209 0.220 1.00 85.62 110 ASP A O 1
ATOM 837 N N . CYS A 1 111 ? 10.684 0.389 0.790 1.00 80.69 111 CYS A N 1
ATOM 838 C CA . CYS A 1 111 ? 9.777 0.421 -0.357 1.00 80.69 111 CYS A CA 1
ATOM 839 C C . CYS A 1 111 ? 8.634 1.407 -0.143 1.00 80.69 111 CYS A C 1
ATOM 841 O O . CYS A 1 111 ? 8.296 2.166 -1.046 1.00 80.69 111 CYS A O 1
ATOM 843 N N . VAL A 1 112 ? 8.012 1.343 1.037 1.00 77.88 112 VAL A N 1
ATOM 844 C CA . VAL A 1 112 ? 6.719 1.993 1.285 1.00 77.88 112 VAL A CA 1
ATOM 845 C C . VAL A 1 112 ? 6.745 2.937 2.480 1.00 77.88 112 VAL A C 1
ATOM 847 O O . VAL A 1 112 ? 5.800 3.685 2.673 1.00 77.88 112 VAL A O 1
ATOM 850 N N . GLY A 1 113 ? 7.821 2.960 3.269 1.00 74.12 113 GLY A N 1
ATOM 851 C CA . GLY A 1 113 ? 7.855 3.723 4.514 1.00 74.12 113 GLY A CA 1
ATOM 852 C C . GLY A 1 113 ? 6.978 3.101 5.606 1.00 74.12 113 GLY A C 1
ATOM 853 O O . GLY A 1 113 ? 6.705 1.903 5.595 1.00 74.12 113 GLY A O 1
ATOM 854 N N . CYS A 1 114 ? 6.579 3.921 6.578 1.00 66.75 114 CYS A N 1
ATOM 855 C CA . CYS A 1 114 ? 5.783 3.520 7.738 1.00 66.75 114 CYS A CA 1
ATOM 856 C C . CYS A 1 114 ? 4.389 4.157 7.656 1.00 66.75 114 CYS A C 1
ATOM 858 O O . CYS A 1 114 ? 4.282 5.391 7.654 1.00 66.75 114 CYS A O 1
ATOM 860 N N . LEU A 1 115 ? 3.327 3.341 7.610 1.00 69.38 115 LEU A N 1
ATOM 861 C CA . LEU A 1 115 ? 1.954 3.857 7.504 1.00 69.38 115 LEU A CA 1
ATOM 862 C C . LEU A 1 115 ? 1.494 4.566 8.794 1.00 69.38 115 LEU A C 1
ATOM 864 O O . LEU A 1 115 ? 0.659 5.460 8.726 1.00 69.38 115 LEU A O 1
ATOM 868 N N . ARG A 1 116 ? 2.092 4.269 9.960 1.00 59.06 116 ARG A N 1
ATOM 869 C CA . ARG A 1 116 ? 1.745 4.901 11.257 1.00 59.06 116 ARG A CA 1
ATOM 870 C C . ARG A 1 116 ? 1.850 6.432 11.307 1.00 59.06 116 ARG A C 1
ATOM 872 O O . ARG A 1 116 ? 1.273 7.049 12.200 1.00 59.06 116 ARG A O 1
ATOM 879 N N . THR A 1 117 ? 2.605 7.071 10.412 1.00 51.59 117 THR A N 1
ATOM 880 C CA . THR A 1 117 ? 2.833 8.528 10.489 1.00 51.59 117 THR A CA 1
ATOM 881 C C . THR A 1 117 ? 1.594 9.369 10.171 1.00 51.59 117 THR A C 1
ATOM 883 O O . THR A 1 117 ? 1.502 10.501 10.653 1.00 51.59 117 THR A O 1
ATOM 886 N N . THR A 1 118 ? 0.619 8.840 9.427 1.00 50.56 118 THR A N 1
ATOM 887 C CA . THR A 1 118 ? -0.631 9.555 9.132 1.00 50.56 118 THR A CA 1
ATOM 888 C C . THR A 1 118 ? -1.680 9.402 10.226 1.00 50.56 118 THR A C 1
ATOM 890 O O . THR A 1 118 ? -2.432 10.345 10.451 1.00 50.56 118 THR A O 1
ATOM 893 N N . GLU A 1 119 ? -1.661 8.317 11.004 1.00 50.34 119 GLU A N 1
ATOM 894 C CA . GLU A 1 119 ? -2.539 8.165 12.173 1.00 50.34 119 GLU A CA 1
ATOM 895 C C . GLU A 1 119 ? -2.207 9.148 13.287 1.00 50.34 119 GLU A C 1
ATOM 897 O O . GLU A 1 119 ? -3.098 9.819 13.794 1.00 50.34 119 GLU A O 1
ATOM 902 N N . VAL A 1 120 ? -0.921 9.306 13.618 1.00 51.69 120 VAL A N 1
ATOM 903 C CA . VAL A 1 120 ? -0.483 10.288 14.626 1.00 51.69 120 VAL A CA 1
ATOM 904 C C . VAL A 1 120 ? -0.847 11.711 14.186 1.00 51.69 120 VAL A C 1
ATOM 906 O O . VAL A 1 120 ? -1.196 12.551 15.013 1.00 51.69 120 VAL A O 1
ATOM 909 N N . ARG A 1 121 ? -0.816 11.990 12.875 1.00 49.81 121 ARG A N 1
ATOM 910 C CA . ARG A 1 121 ? -1.237 13.285 12.321 1.00 49.81 121 ARG A CA 1
ATOM 911 C C . ARG A 1 121 ? -2.754 13.472 12.316 1.00 49.81 121 ARG A C 1
ATOM 913 O O . ARG A 1 121 ? -3.192 14.564 12.655 1.00 49.81 121 ARG A O 1
ATOM 920 N N . ARG A 1 122 ? -3.544 12.454 11.953 1.00 53.09 122 ARG A N 1
ATOM 921 C CA . ARG A 1 122 ? -5.019 12.509 11.986 1.00 53.09 122 ARG A CA 1
ATOM 922 C C . ARG A 1 122 ? -5.533 12.611 13.422 1.00 53.09 122 ARG A C 1
ATOM 924 O O . ARG A 1 122 ? -6.311 13.510 13.702 1.00 53.09 122 ARG A O 1
ATOM 931 N N . GLN A 1 123 ? -5.021 11.793 14.342 1.00 52.56 123 GLN A N 1
ATOM 932 C CA . GLN A 1 123 ? -5.363 11.871 15.767 1.00 52.56 123 GLN A CA 1
ATOM 933 C C . GLN A 1 123 ? -4.973 13.226 16.363 1.00 52.56 123 GLN A C 1
ATOM 935 O O . GLN A 1 123 ? -5.796 13.861 17.011 1.00 52.56 123 GLN A O 1
ATOM 940 N N . GLY A 1 124 ? -3.772 13.734 16.066 1.00 53.00 124 GLY A N 1
ATOM 941 C CA . GLY A 1 124 ? -3.368 15.072 16.506 1.00 53.00 124 GLY A CA 1
ATOM 942 C C . GLY A 1 124 ? -4.210 16.207 15.903 1.00 53.00 124 GLY A C 1
ATOM 943 O O . GLY A 1 124 ? -4.418 17.226 16.559 1.00 53.00 124 GLY A O 1
ATOM 944 N N . ALA A 1 125 ? -4.715 16.047 14.675 1.00 55.72 125 ALA A N 1
ATOM 945 C CA . ALA A 1 125 ? -5.603 17.019 14.036 1.00 55.72 125 ALA A CA 1
ATOM 946 C C . ALA A 1 125 ? -7.011 17.000 14.654 1.00 55.72 125 ALA A C 1
ATOM 948 O O . ALA A 1 125 ? -7.527 18.056 15.010 1.00 55.72 125 ALA A O 1
ATOM 949 N N . GLU A 1 126 ? -7.589 15.817 14.868 1.00 55.78 126 GLU A N 1
ATOM 950 C CA . GLU A 1 126 ? -8.904 15.646 15.500 1.00 55.78 126 GLU A CA 1
ATOM 951 C C . GLU A 1 126 ? -8.895 16.081 16.980 1.00 55.78 126 GLU A C 1
ATOM 953 O O . GLU A 1 126 ? -9.825 16.739 17.450 1.00 55.78 126 GLU A O 1
ATOM 958 N N . GLU A 1 127 ? -7.822 15.789 17.722 1.00 56.72 127 GLU A N 1
ATOM 959 C CA . GLU A 1 127 ? -7.614 16.293 19.089 1.00 56.72 127 GLU A CA 1
ATOM 960 C C . GLU A 1 127 ? -7.380 17.809 19.114 1.00 56.72 127 GLU A C 1
ATOM 962 O O . GLU A 1 127 ? -7.838 18.500 20.031 1.00 56.72 127 GLU A O 1
ATOM 967 N N . GLY A 1 128 ? -6.704 18.346 18.094 1.00 59.84 128 GLY A N 1
ATOM 968 C CA . GLY A 1 128 ? -6.503 19.778 17.902 1.00 59.84 128 GLY A CA 1
ATOM 969 C C . GLY A 1 128 ? -7.814 20.530 17.669 1.00 59.84 128 GLY A C 1
ATOM 970 O O . GLY A 1 128 ? -8.038 21.568 18.297 1.00 59.84 128 GLY A O 1
ATOM 971 N N . GLU A 1 129 ? -8.697 19.989 16.828 1.00 61.62 129 GLU A N 1
ATOM 972 C CA . GLU A 1 129 ? -10.027 20.541 16.546 1.00 61.62 129 GLU A CA 1
ATOM 973 C C . GLU A 1 129 ? -10.945 20.468 17.769 1.00 61.62 129 GLU A C 1
ATOM 975 O O . GLU A 1 129 ? -11.534 21.484 18.143 1.00 61.62 129 GLU A O 1
ATOM 980 N N . ARG A 1 130 ? -10.985 19.330 18.477 1.00 65.50 130 ARG A N 1
ATOM 981 C CA . ARG A 1 130 ? -11.732 19.213 19.744 1.00 65.50 130 ARG A CA 1
ATOM 982 C C . ARG A 1 130 ? -11.222 20.190 20.800 1.00 65.50 130 ARG A C 1
ATOM 984 O O . ARG A 1 130 ? -12.014 20.895 21.418 1.00 65.50 130 ARG A O 1
ATOM 991 N N . SER A 1 131 ? -9.903 20.322 20.943 1.00 68.75 131 SER A N 1
ATOM 992 C CA . SER A 1 131 ? -9.296 21.286 21.872 1.00 68.75 131 SER A CA 1
ATOM 993 C C . SER A 1 131 ? -9.569 22.741 21.473 1.00 68.75 131 SER A C 1
ATOM 995 O O . SER A 1 131 ? -9.645 23.625 22.327 1.00 68.75 131 SER A O 1
ATOM 997 N N . ALA A 1 132 ? -9.669 23.044 20.176 1.00 69.94 132 ALA A N 1
ATOM 998 C CA . ALA A 1 132 ? -10.054 24.370 19.694 1.00 69.94 132 ALA A CA 1
ATOM 999 C C . ALA A 1 132 ? -11.534 24.663 19.986 1.00 69.94 132 ALA A C 1
ATOM 1001 O O . ALA A 1 132 ? -11.854 25.752 20.464 1.00 69.94 132 ALA A O 1
ATOM 1002 N N . GLN A 1 133 ? -12.411 23.680 19.784 1.00 72.94 133 GLN A N 1
ATOM 1003 C CA . GLN A 1 133 ? -13.840 23.789 20.059 1.00 72.94 133 GLN A CA 1
ATOM 1004 C C . GLN A 1 133 ? -14.125 23.941 21.562 1.00 72.94 133 GLN A C 1
ATOM 1006 O O . GLN A 1 133 ? -14.873 24.834 21.953 1.00 72.94 133 GLN A O 1
ATOM 1011 N N . GLU A 1 134 ? -13.451 23.175 22.424 1.00 75.69 134 GLU A N 1
ATOM 1012 C CA . GLU A 1 134 ? -13.555 23.314 23.885 1.00 75.69 134 GLU A CA 1
ATOM 1013 C C . GLU A 1 134 ? -13.055 24.675 24.391 1.00 75.69 134 GLU A C 1
ATOM 1015 O O . GLU A 1 134 ? -13.670 25.273 25.277 1.00 75.69 134 GLU A O 1
ATOM 1020 N N . ARG A 1 135 ? -11.960 25.203 23.823 1.00 77.88 135 ARG A N 1
ATOM 1021 C CA . ARG A 1 135 ? -11.481 26.560 24.143 1.00 77.88 135 ARG A CA 1
ATOM 1022 C C . ARG A 1 135 ? -12.490 27.623 23.721 1.00 77.88 135 ARG A C 1
ATOM 1024 O O . ARG A 1 135 ? -12.811 28.491 24.524 1.00 77.88 135 ARG A O 1
ATOM 1031 N N . SER A 1 136 ? -13.047 27.502 22.517 1.00 82.25 136 SER A N 1
ATOM 1032 C CA . SER A 1 136 ? -14.075 28.423 22.024 1.00 82.25 136 SER A CA 1
ATOM 1033 C C . SER A 1 136 ? -15.331 28.424 22.903 1.00 82.25 136 SER A C 1
ATOM 1035 O O . SER A 1 136 ? -15.900 29.488 23.137 1.00 82.25 136 SER A O 1
ATOM 1037 N N . LEU A 1 137 ? -15.763 27.262 23.408 1.00 82.81 137 LEU A N 1
ATOM 1038 C CA . LEU A 1 137 ? -16.911 27.160 24.318 1.00 82.81 137 LEU A CA 1
ATOM 1039 C C . LEU A 1 137 ? -16.620 27.793 25.685 1.00 82.81 137 LEU A C 1
ATOM 1041 O O . LEU A 1 137 ? -17.465 28.502 26.228 1.00 82.81 137 LEU A O 1
ATOM 1045 N N . ARG A 1 138 ? -15.409 27.602 26.226 1.00 81.12 138 ARG A N 1
ATOM 1046 C CA . ARG A 1 138 ? -14.989 28.259 27.476 1.00 81.12 138 ARG A CA 1
ATOM 1047 C C . ARG A 1 138 ? -14.938 29.777 27.338 1.00 81.12 138 ARG A C 1
ATOM 1049 O O . ARG A 1 138 ? -15.431 30.477 28.218 1.00 81.12 138 ARG A O 1
ATOM 1056 N N . ASP A 1 139 ? -14.384 30.281 26.240 1.00 84.81 139 ASP A N 1
ATOM 1057 C CA . ASP A 1 139 ? -14.311 31.722 25.983 1.00 84.81 139 ASP A CA 1
ATOM 1058 C C . ASP A 1 139 ? -15.716 32.330 25.821 1.00 84.81 139 ASP A C 1
ATOM 1060 O O . ASP A 1 139 ? -15.988 33.414 26.345 1.00 84.81 139 ASP A O 1
ATOM 1064 N N . ALA A 1 140 ? -16.638 31.607 25.172 1.00 82.06 140 ALA A N 1
ATOM 1065 C CA . ALA A 1 140 ? -18.041 32.005 25.072 1.00 82.06 140 ALA A CA 1
ATOM 1066 C C . ALA A 1 140 ? -18.725 32.069 26.449 1.00 82.06 140 ALA A C 1
ATOM 1068 O O . ALA A 1 140 ? -19.387 33.064 26.748 1.00 82.06 140 ALA A O 1
ATOM 1069 N N . ALA A 1 141 ? -18.513 31.073 27.314 1.00 81.69 141 ALA A N 1
ATOM 1070 C CA . ALA A 1 141 ? -19.060 31.067 28.673 1.00 81.69 141 ALA A CA 1
ATOM 1071 C C . ALA A 1 141 ? -18.545 32.257 29.510 1.00 81.69 141 ALA A C 1
ATOM 1073 O O . ALA A 1 141 ? -19.324 32.953 30.162 1.00 81.69 141 ALA A O 1
ATOM 1074 N N . VAL A 1 142 ? -17.246 32.570 29.421 1.00 86.81 142 VAL A N 1
ATOM 1075 C CA . VAL A 1 142 ? -16.659 33.746 30.092 1.00 86.81 142 VAL A CA 1
ATOM 1076 C C . VAL A 1 142 ? -17.284 35.051 29.585 1.00 86.81 142 VAL A C 1
ATOM 1078 O O . VAL A 1 142 ? -17.534 35.967 30.374 1.00 86.81 142 VAL A O 1
ATOM 1081 N N . ALA A 1 143 ? -17.557 35.157 28.283 1.00 81.69 143 ALA A N 1
ATOM 1082 C CA . ALA A 1 143 ? -18.206 36.333 27.711 1.00 81.69 143 ALA A CA 1
ATOM 1083 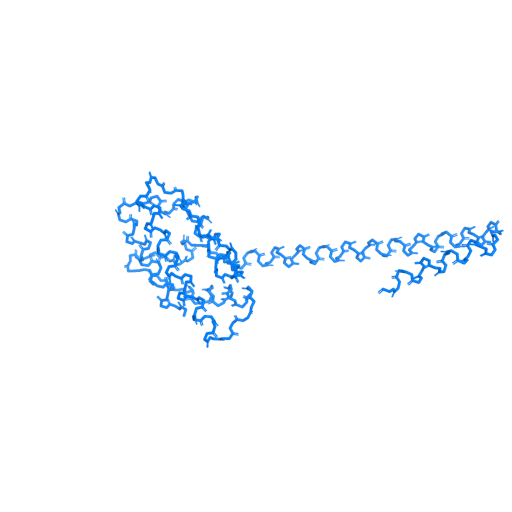C C . ALA A 1 143 ? -19.654 36.498 28.210 1.00 81.69 143 ALA A C 1
ATOM 1085 O O . ALA A 1 143 ? -20.050 37.613 28.561 1.00 81.69 143 ALA A O 1
ATOM 1086 N N . VAL A 1 144 ?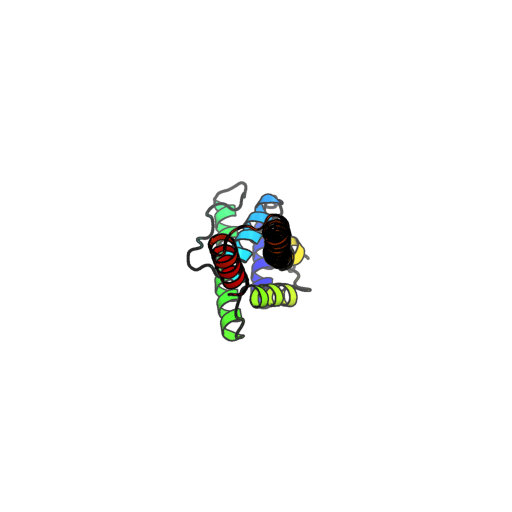 -20.423 35.407 28.301 1.00 82.19 144 VAL A N 1
ATOM 1087 C CA . VAL A 1 144 ? -21.791 35.407 28.855 1.00 82.19 144 VAL A CA 1
ATOM 1088 C C . VAL A 1 144 ? -21.785 35.910 30.301 1.00 82.19 144 VAL A C 1
ATOM 1090 O O . VAL A 1 144 ? -22.538 36.832 30.631 1.00 82.19 144 VAL A O 1
ATOM 1093 N N . ASP A 1 145 ? -20.872 35.413 31.136 1.00 80.81 145 ASP A N 1
ATOM 1094 C CA . ASP A 1 145 ? -20.727 35.858 32.527 1.00 80.81 145 ASP A CA 1
ATOM 1095 C C . ASP A 1 145 ? -20.380 37.349 32.642 1.00 80.81 145 ASP A C 1
ATOM 1097 O O . ASP A 1 145 ? -20.950 38.078 33.465 1.00 80.81 145 ASP A O 1
ATOM 1101 N N . GLN A 1 146 ? -19.485 37.850 31.787 1.00 80.00 146 GLN A N 1
ATOM 1102 C CA . GLN A 1 146 ? -19.147 39.274 31.755 1.00 80.00 146 GLN A CA 1
ATOM 1103 C C . GLN A 1 146 ? -20.348 40.142 31.362 1.00 80.00 146 GLN A C 1
ATOM 1105 O O . GLN A 1 146 ? -20.585 41.184 31.984 1.00 80.00 146 GLN A O 1
ATOM 1110 N N . VAL A 1 147 ? -21.139 39.718 30.372 1.00 79.25 147 VAL A N 1
ATOM 1111 C CA . VAL A 1 147 ? -22.362 40.429 29.973 1.00 79.25 147 VAL A CA 1
ATOM 1112 C C . VAL A 1 147 ? -23.392 40.407 31.103 1.00 79.25 147 VAL A C 1
ATOM 1114 O O . VAL A 1 147 ? -23.992 41.444 31.388 1.00 79.25 147 VAL A O 1
ATOM 1117 N N . ARG A 1 148 ? -23.540 39.290 31.821 1.00 75.62 148 ARG A N 1
ATOM 1118 C CA . ARG A 1 148 ? -24.449 39.155 32.973 1.00 75.62 148 ARG A CA 1
ATOM 1119 C C . ARG A 1 148 ? -24.059 40.082 34.127 1.00 75.62 148 ARG A C 1
ATOM 1121 O O . ARG A 1 148 ? -24.909 40.774 34.701 1.00 75.62 148 ARG A O 1
ATOM 1128 N N . LEU A 1 149 ? -22.763 40.191 34.422 1.00 78.44 149 LEU A N 1
ATOM 1129 C CA . LEU A 1 149 ? -22.225 41.144 35.401 1.00 78.44 149 LEU A CA 1
ATOM 1130 C C . LEU A 1 149 ? -22.490 42.601 34.994 1.00 78.44 149 LEU A C 1
ATOM 1132 O O . LEU A 1 149 ? -22.878 43.424 35.831 1.00 78.44 149 LEU A O 1
ATOM 1136 N N . LEU A 1 150 ? -22.315 42.934 33.713 1.00 75.19 150 LEU A N 1
ATOM 1137 C CA . LEU A 1 150 ? -22.606 44.270 33.187 1.00 75.19 150 LEU A CA 1
ATOM 1138 C C . LEU A 1 150 ? -24.108 44.582 33.201 1.00 75.19 150 LEU A C 1
ATOM 1140 O O . LEU A 1 150 ? -24.486 45.698 33.564 1.00 75.19 150 LEU A O 1
ATOM 1144 N N . ALA A 1 151 ? -24.956 43.607 32.874 1.00 70.12 151 ALA A N 1
ATOM 1145 C CA . ALA A 1 151 ? -26.410 43.721 32.924 1.00 70.12 151 ALA A CA 1
ATOM 1146 C C . ALA A 1 151 ? -26.905 44.016 34.344 1.00 70.12 151 ALA A C 1
ATOM 1148 O O . ALA A 1 151 ? -27.694 44.942 34.552 1.00 70.12 151 ALA A O 1
ATOM 1149 N N . THR A 1 152 ? -26.345 43.305 35.326 1.00 71.56 152 THR A N 1
ATOM 1150 C CA . THR A 1 152 ? -26.630 43.491 36.755 1.00 71.56 152 THR A CA 1
ATOM 1151 C C . THR A 1 152 ? -26.194 44.879 37.233 1.00 71.56 152 THR A C 1
ATOM 1153 O O . THR A 1 152 ? -26.947 45.574 37.915 1.00 71.56 152 THR A O 1
ATOM 1156 N N . ARG A 1 153 ? -25.005 45.345 36.820 1.00 65.69 153 ARG A N 1
ATOM 1157 C CA . ARG A 1 153 ? -24.489 46.682 37.173 1.00 65.69 153 ARG A CA 1
ATOM 1158 C C . ARG A 1 153 ? -25.256 47.829 36.511 1.00 65.69 153 ARG A C 1
ATOM 1160 O O . ARG A 1 153 ? -25.334 48.908 37.093 1.00 65.69 153 ARG A O 1
ATOM 1167 N N . ARG A 1 154 ? -25.816 47.624 35.314 1.00 67.12 154 ARG A N 1
ATOM 1168 C CA . ARG A 1 154 ? -26.540 48.655 34.547 1.00 67.12 154 ARG A CA 1
ATOM 1169 C C . ARG A 1 154 ? -28.064 48.629 34.720 1.00 67.12 154 ARG A C 1
ATOM 1171 O O . ARG A 1 154 ? -28.732 49.429 34.073 1.00 67.12 154 ARG A O 1
ATOM 1178 N N . ARG A 1 155 ? -28.614 47.760 35.584 1.00 63.53 155 ARG A N 1
ATOM 1179 C CA . ARG A 1 155 ? -30.068 47.517 35.720 1.00 63.53 155 ARG A CA 1
ATOM 1180 C C . ARG A 1 155 ? -30.736 47.251 34.363 1.00 63.53 155 ARG A C 1
ATOM 1182 O O . ARG A 1 155 ? -31.776 47.833 34.053 1.00 63.53 155 ARG A O 1
ATOM 1189 N N . LEU A 1 156 ? -30.122 46.408 33.531 1.00 62.81 156 LEU A N 1
ATOM 1190 C CA . LEU A 1 156 ? -30.798 45.950 32.317 1.00 62.81 156 LEU A CA 1
ATOM 1191 C C . LEU A 1 156 ? -32.051 45.149 32.711 1.00 62.81 156 LEU A C 1
ATOM 1193 O O . LEU A 1 156 ? -32.057 44.450 33.722 1.00 62.81 156 LEU A O 1
ATOM 1197 N N . GLY A 1 157 ? -33.134 45.321 31.951 1.00 69.12 157 GLY A N 1
ATOM 1198 C CA . GLY A 1 157 ? -34.429 44.705 32.252 1.00 69.12 157 GLY A CA 1
ATOM 1199 C C . GLY A 1 157 ? -34.431 43.183 32.075 1.00 69.12 157 GLY A C 1
ATOM 1200 O O . GLY A 1 157 ? -33.562 42.634 31.402 1.00 69.12 15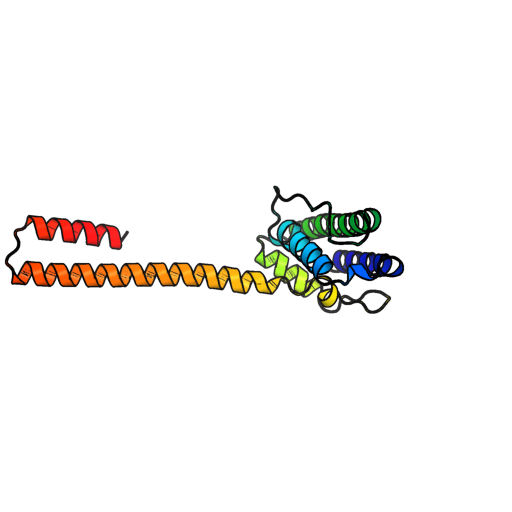7 GLY A O 1
ATOM 1201 N N . GLN A 1 158 ? -35.452 42.524 32.632 1.00 72.12 158 GLN A N 1
ATOM 1202 C CA . GLN A 1 158 ? -35.621 41.060 32.685 1.00 72.12 158 GLN A CA 1
ATOM 1203 C C . GLN A 1 158 ? -35.336 40.343 31.353 1.00 72.12 158 GLN A C 1
ATOM 1205 O O . GLN A 1 158 ? -34.626 39.348 31.321 1.00 72.12 158 GLN A O 1
ATOM 1210 N N . ARG A 1 159 ? -35.764 40.938 30.235 1.00 72.81 159 ARG A N 1
ATOM 1211 C CA . ARG A 1 159 ? -35.580 40.395 28.882 1.00 72.81 159 ARG A CA 1
ATOM 1212 C C . ARG A 1 159 ? -34.113 40.200 28.467 1.00 72.81 159 ARG A C 1
ATOM 1214 O O . ARG A 1 159 ? -33.837 39.397 27.588 1.00 72.81 159 ARG A O 1
ATOM 1221 N N . ALA A 1 160 ? -33.175 40.943 29.061 1.00 71.38 160 ALA A N 1
ATOM 1222 C CA . ALA A 1 160 ? -31.745 40.749 28.824 1.00 71.38 160 ALA A CA 1
ATOM 1223 C C . ALA A 1 160 ? -31.186 39.545 29.598 1.00 71.38 160 ALA A C 1
ATOM 1225 O O . ALA A 1 160 ? -30.239 38.925 29.133 1.00 71.38 160 ALA A O 1
ATOM 1226 N N . PHE A 1 161 ? -31.765 39.213 30.754 1.00 70.44 161 PHE A N 1
ATOM 1227 C CA . PHE A 1 161 ? -31.393 38.026 31.523 1.00 70.44 161 PHE A CA 1
ATOM 1228 C C . PHE A 1 161 ? -31.959 36.756 30.888 1.00 70.44 161 PHE A C 1
ATOM 1230 O O . PHE A 1 161 ? -31.220 35.791 30.746 1.00 70.44 161 PHE A O 1
ATOM 1237 N N . ASP A 1 162 ? -33.201 36.800 30.402 1.00 77.38 162 ASP A N 1
ATOM 1238 C CA . ASP A 1 162 ? -33.836 35.651 29.744 1.00 77.38 162 ASP A CA 1
ATOM 1239 C C . ASP A 1 162 ? -33.043 35.197 28.495 1.00 77.38 162 ASP A C 1
ATOM 1241 O O . ASP A 1 162 ? -32.830 34.008 28.285 1.00 77.38 162 ASP A O 1
ATOM 1245 N N . LEU A 1 163 ? -32.510 36.145 27.708 1.00 78.19 163 LEU A N 1
ATOM 1246 C CA . LEU A 1 163 ? -31.654 35.847 26.548 1.00 78.19 163 LEU A CA 1
ATOM 1247 C C . LEU A 1 163 ? -30.279 35.270 26.928 1.00 78.19 163 LEU A C 1
ATOM 1249 O O . LEU A 1 163 ? -29.693 34.522 26.150 1.00 78.19 163 LEU A O 1
ATOM 1253 N N . LEU A 1 164 ? -29.739 35.635 28.096 1.00 77.62 164 LEU A N 1
ATOM 1254 C CA . LEU A 1 164 ? -28.477 35.069 28.582 1.00 77.62 164 LEU A CA 1
ATOM 1255 C C . LEU A 1 164 ? -28.676 33.630 29.060 1.00 77.62 164 LEU A C 1
ATOM 1257 O O . LEU A 1 164 ? -27.815 32.797 28.805 1.00 77.62 164 LEU A O 1
ATOM 1261 N N . ASP A 1 165 ? -29.815 33.334 29.686 1.00 79.88 165 ASP A N 1
ATOM 1262 C CA . ASP A 1 165 ? -30.152 31.983 30.141 1.00 79.88 165 ASP A CA 1
ATOM 1263 C C . ASP A 1 165 ? -30.421 31.034 28.959 1.00 79.88 165 ASP A C 1
ATOM 1265 O O . ASP A 1 165 ? -29.993 29.881 28.989 1.00 79.88 165 ASP A O 1
ATOM 1269 N N . GLU A 1 166 ? -31.051 31.517 27.879 1.00 79.88 166 GLU A N 1
ATOM 1270 C CA . GLU A 1 166 ? -31.193 30.752 26.628 1.00 79.88 166 GLU A CA 1
ATOM 1271 C C . GLU A 1 166 ? -29.832 30.426 25.989 1.00 79.88 166 GLU A C 1
ATOM 1273 O O . GLU A 1 166 ? -29.617 29.303 25.530 1.00 79.88 166 GLU A O 1
ATOM 1278 N N . LEU A 1 167 ? -28.892 31.378 25.984 1.00 78.31 167 LEU A N 1
ATOM 1279 C CA . LEU A 1 167 ? -27.536 31.157 25.469 1.00 78.31 167 LEU A CA 1
ATOM 1280 C C . LEU A 1 167 ? -26.743 30.164 26.327 1.00 78.31 167 LEU A C 1
ATOM 1282 O O . LEU A 1 167 ? -26.028 29.330 25.780 1.00 78.31 167 LEU A O 1
ATOM 1286 N N . ASP A 1 168 ? -26.887 30.228 27.649 1.00 76.31 168 ASP A N 1
ATOM 1287 C CA . ASP A 1 168 ? -26.224 29.311 28.581 1.00 76.31 168 ASP A CA 1
ATOM 1288 C C . ASP A 1 168 ? -26.761 27.875 28.417 1.00 76.31 168 ASP A C 1
ATOM 1290 O O . ASP A 1 168 ? -25.994 26.914 28.369 1.00 76.31 168 ASP A O 1
ATOM 1294 N N . GLY A 1 169 ? -28.075 27.726 28.204 1.00 75.19 169 GLY A N 1
ATOM 1295 C CA . GLY A 1 169 ? -28.700 26.438 27.894 1.00 75.19 169 GLY A CA 1
ATOM 1296 C C . GLY A 1 169 ? -28.199 25.807 26.589 1.00 75.19 169 GLY A C 1
ATOM 1297 O O . GLY A 1 169 ? -28.025 24.593 26.530 1.00 75.19 169 GLY A O 1
ATOM 1298 N N . LEU A 1 170 ? -27.910 26.620 25.568 1.00 74.50 170 LEU A N 1
ATOM 1299 C CA . LEU A 1 170 ? -27.338 26.161 24.294 1.00 74.50 170 LEU A CA 1
ATOM 1300 C C . LEU A 1 170 ? -25.851 25.787 24.389 1.00 74.50 170 LEU A C 1
ATOM 1302 O O . LEU A 1 170 ? -25.365 25.020 23.564 1.00 74.50 170 LEU A O 1
ATOM 1306 N N . LEU A 1 171 ? -25.118 26.331 25.365 1.00 70.44 171 LEU A N 1
ATOM 1307 C CA . LEU A 1 171 ? -23.706 26.003 25.600 1.00 70.44 171 LEU A CA 1
ATOM 1308 C C . LEU A 1 171 ? -23.520 24.732 26.449 1.00 70.44 171 LEU A C 1
ATOM 1310 O O . LEU A 1 171 ? -22.420 24.181 26.477 1.00 70.44 171 LEU A O 1
ATOM 1314 N N . GLN A 1 172 ? -24.571 24.277 27.142 1.00 70.88 172 GLN A N 1
ATOM 1315 C CA . GLN A 1 172 ? -24.556 23.098 28.020 1.00 70.88 172 GLN A CA 1
ATOM 1316 C C . GLN A 1 172 ? -25.100 21.812 27.365 1.00 70.88 172 GLN A C 1
ATOM 1318 O O . GLN A 1 172 ? -24.976 20.740 27.963 1.00 70.88 172 GLN A O 1
ATOM 1323 N N . SER A 1 173 ? -25.700 21.907 26.172 1.00 55.16 173 SER A N 1
ATOM 1324 C CA . SER A 1 173 ? -26.222 20.786 25.367 1.00 55.16 173 SER A CA 1
ATOM 1325 C C . SER A 1 173 ? -25.223 20.292 24.327 1.00 55.16 173 SER A C 1
ATOM 1327 O O . SER A 1 173 ? -25.109 19.059 24.163 1.00 55.16 173 SER A O 1
#

Secondary structure (DSSP, 8-state):
-HHHHHHHHHHHHHHTTT-GGGGSHHHHHHHHHHHIIIIIS--TT----S--S-SSHHHHHHHHHHHHHHHHHHHHHHHHTT--HHHHHHHHHHHHHTT-B-TTS-BHHHHH--THHHHHHHHHHHHHHHHHHHHHHHHHHHHHHHHHHHHHHHT--HHHHHHHHHHHHHH--

pLDDT: mean 85.42, std 13.27, range [49.81, 98.31]